Protein AF-A0A419DRY8-F1 (afdb_monomer_lite)

Sequence (141 aa):
MKNTQLHPSIPQLERDIERMDQHILD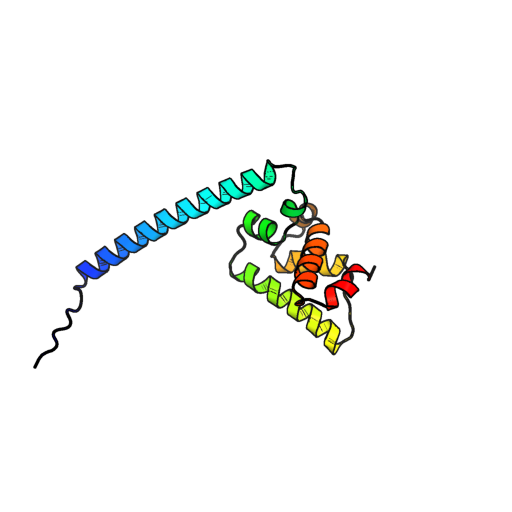LTAHIETLENLLMKMIEQKAYTPDLLTSIDYVMLKRNASSAAVLQLPLFLIRIQKDYQFSGIIPTLAHFHSELLTTLSIDEKEQENYPIEISTQLIHEKLKSGVFDVGEKILNNQ

Foldseek 3Di:
DDPPPDDDDPVVVVVVVVVVVVVVVVVVVVVVVVLVVVLCVVVVDPPCPVCLLEPVSVCSVVVQDPQLVVLVLVLLVVQVVCCVPPVDQDALVVSLVVNCVSSVNDPVCVVVRDSSSSLSVLVVCVVVVNRVSSVVNPVHD

Structure (mmCIF, N/CA/C/O backbone):
data_AF-A0A419DRY8-F1
#
_entry.id   AF-A0A419DRY8-F1
#
loop_
_atom_site.group_PDB
_atom_site.id
_atom_site.type_symbol
_atom_site.label_atom_id
_atom_site.label_alt_id
_atom_site.label_comp_id
_atom_site.label_asym_id
_atom_site.label_entity_id
_atom_site.label_seq_id
_atom_site.pdbx_PDB_ins_code
_atom_site.Cartn_x
_atom_site.Cartn_y
_atom_site.Cartn_z
_atom_site.occupancy
_atom_site.B_iso_or_equiv
_atom_site.auth_seq_id
_atom_site.auth_comp_id
_atom_site.auth_asym_id
_atom_site.auth_atom_id
_atom_site.pdbx_PDB_model_num
ATOM 1 N N . MET A 1 1 ? 45.784 -25.905 -23.987 1.00 46.56 1 MET A N 1
ATOM 2 C CA . MET A 1 1 ? 46.043 -24.442 -23.984 1.00 46.56 1 MET A CA 1
ATOM 3 C C . MET A 1 1 ? 45.379 -23.884 -25.238 1.00 46.56 1 MET A C 1
ATOM 5 O O . MET A 1 1 ? 45.641 -24.446 -26.283 1.00 46.56 1 MET A O 1
ATOM 9 N N . LYS A 1 2 ? 44.478 -22.901 -25.264 1.00 43.44 2 LYS A N 1
ATOM 10 C CA . LYS A 1 2 ? 44.027 -21.863 -24.329 1.00 43.44 2 LYS A CA 1
ATOM 11 C C . LYS A 1 2 ? 42.497 -21.759 -24.446 1.00 43.44 2 LYS A C 1
ATOM 13 O O . LYS A 1 2 ? 41.961 -21.854 -25.543 1.00 43.44 2 LYS A O 1
ATOM 18 N N . ASN A 1 3 ? 41.828 -21.569 -23.315 1.00 46.84 3 ASN A N 1
ATOM 19 C CA . ASN A 1 3 ? 40.419 -21.205 -23.242 1.00 46.84 3 ASN A CA 1
ATOM 20 C C . ASN A 1 3 ? 40.321 -19.712 -23.600 1.00 46.84 3 ASN A C 1
ATOM 22 O O . ASN A 1 3 ? 40.566 -18.859 -22.750 1.00 46.84 3 ASN A O 1
ATOM 26 N N . THR A 1 4 ? 40.116 -19.393 -24.877 1.00 50.75 4 THR A N 1
ATOM 27 C CA . THR A 1 4 ? 39.989 -18.006 -25.344 1.00 50.75 4 THR A CA 1
ATOM 28 C C . THR A 1 4 ? 38.547 -17.562 -25.120 1.00 50.75 4 THR A C 1
ATOM 30 O O . THR A 1 4 ? 37.739 -17.540 -26.045 1.00 50.75 4 THR A O 1
ATOM 33 N N . GLN A 1 5 ? 38.194 -17.268 -23.867 1.00 54.56 5 GLN A N 1
ATOM 34 C CA . GLN A 1 5 ? 36.965 -16.535 -23.590 1.00 54.56 5 GLN A CA 1
ATOM 35 C C . GLN A 1 5 ? 37.109 -15.140 -24.206 1.00 54.56 5 GLN A C 1
ATOM 37 O O . GLN A 1 5 ? 37.964 -14.349 -23.810 1.00 54.56 5 GLN A O 1
ATOM 42 N N . LEU A 1 6 ? 36.321 -14.896 -25.252 1.00 56.19 6 LEU A N 1
ATOM 43 C CA . LEU A 1 6 ? 36.163 -13.606 -25.907 1.00 56.19 6 LEU A CA 1
ATOM 44 C C . LEU A 1 6 ? 35.653 -12.594 -24.878 1.00 56.19 6 LEU A C 1
ATOM 46 O O . LEU A 1 6 ? 34.484 -12.626 -24.505 1.00 56.19 6 LEU A O 1
ATOM 50 N N . HIS A 1 7 ? 36.522 -11.693 -24.425 1.00 62.25 7 HIS A N 1
ATOM 51 C CA . HIS A 1 7 ? 36.058 -10.475 -23.777 1.00 62.25 7 HIS A CA 1
ATOM 52 C C . HIS A 1 7 ? 35.406 -9.593 -24.854 1.00 62.25 7 HIS A C 1
ATOM 54 O O . HIS A 1 7 ? 36.065 -9.309 -25.862 1.00 62.25 7 HIS A O 1
ATOM 60 N N . PRO A 1 8 ? 34.131 -9.190 -24.697 1.00 69.00 8 PRO A N 1
ATOM 61 C CA . PRO A 1 8 ? 33.502 -8.256 -25.622 1.00 69.00 8 PRO A CA 1
ATOM 62 C C . PRO A 1 8 ? 34.318 -6.959 -25.674 1.00 69.00 8 PRO A C 1
ATOM 64 O O . PRO A 1 8 ? 34.849 -6.499 -24.661 1.00 69.00 8 PRO A O 1
ATOM 67 N N . SER A 1 9 ? 34.463 -6.390 -26.870 1.00 84.50 9 SER A N 1
ATOM 68 C CA . SER A 1 9 ? 35.162 -5.118 -27.042 1.00 84.50 9 SER A CA 1
ATOM 69 C C . SER A 1 9 ? 34.344 -3.976 -26.431 1.00 84.50 9 SER A C 1
ATOM 71 O O . SER A 1 9 ? 33.116 -4.044 -26.391 1.00 84.50 9 SER A O 1
ATOM 73 N N . ILE A 1 10 ? 35.016 -2.910 -25.982 1.00 85.19 10 ILE A N 1
ATOM 74 C CA . ILE A 1 10 ? 34.362 -1.712 -25.417 1.00 85.19 10 ILE A CA 1
ATOM 75 C C . ILE A 1 10 ? 33.223 -1.192 -26.324 1.00 85.19 10 ILE A C 1
ATOM 77 O O . ILE A 1 10 ? 32.119 -1.031 -25.815 1.00 85.19 10 ILE A O 1
ATOM 81 N N . PRO A 1 11 ? 33.394 -1.079 -27.660 1.00 87.88 11 PRO A N 1
ATOM 82 C CA . PRO A 1 11 ? 32.308 -0.636 -28.541 1.00 87.88 11 PRO A CA 1
ATOM 83 C C . PRO A 1 11 ? 31.114 -1.599 -28.622 1.00 87.88 11 PRO A C 1
ATOM 85 O O . PRO A 1 11 ? 30.011 -1.202 -28.988 1.00 87.88 11 PRO A O 1
ATOM 88 N N . GLN A 1 12 ? 31.317 -2.892 -28.346 1.00 89.44 12 GLN A N 1
ATOM 89 C CA . GLN A 1 12 ? 30.211 -3.846 -28.275 1.00 89.44 12 GLN A CA 1
ATOM 90 C C . GLN A 1 12 ? 29.415 -3.649 -26.984 1.00 89.44 12 GLN A C 1
ATOM 92 O O . GLN A 1 12 ? 28.192 -3.616 -27.040 1.00 89.44 12 GLN A O 1
ATOM 97 N N . LEU A 1 13 ? 30.111 -3.455 -25.860 1.00 91.00 13 LEU A N 1
ATOM 98 C CA . LEU A 1 13 ? 29.485 -3.178 -24.568 1.00 91.00 13 LEU A CA 1
ATOM 99 C C . LEU A 1 13 ? 28.693 -1.865 -24.586 1.00 91.00 13 LEU A C 1
ATOM 101 O O . LEU A 1 13 ? 27.587 -1.832 -24.065 1.00 91.00 13 LEU A O 1
ATOM 105 N N . GLU A 1 14 ? 29.215 -0.813 -25.222 1.00 91.94 14 GLU A N 1
ATOM 106 C CA . GLU A 1 14 ? 28.507 0.469 -25.378 1.00 91.94 14 GLU A CA 1
ATOM 107 C C . GLU A 1 14 ? 27.185 0.299 -26.139 1.00 91.94 14 GLU A C 1
ATOM 109 O O . GLU A 1 14 ? 26.142 0.742 -25.669 1.00 91.94 14 GLU A O 1
ATOM 114 N N . ARG A 1 15 ? 27.197 -0.433 -27.262 1.00 93.31 15 ARG A N 1
ATOM 115 C CA . ARG A 1 15 ? 25.975 -0.721 -28.033 1.00 93.31 15 ARG A CA 1
ATOM 116 C C . ARG A 1 15 ? 24.976 -1.583 -27.269 1.00 93.31 15 ARG A C 1
ATOM 118 O O . ARG A 1 15 ? 23.769 -1.399 -27.416 1.00 93.31 15 ARG A O 1
ATOM 125 N N . ASP A 1 16 ? 25.465 -2.542 -26.487 1.00 93.56 16 ASP A N 1
ATOM 126 C CA . ASP A 1 16 ? 24.602 -3.392 -25.671 1.00 93.56 16 ASP A CA 1
ATOM 127 C C . ASP A 1 16 ? 23.946 -2.572 -24.542 1.00 93.56 16 ASP A C 1
ATOM 129 O O . ASP A 1 16 ? 22.753 -2.748 -24.297 1.00 93.56 16 ASP A O 1
ATOM 133 N N . ILE A 1 17 ? 24.672 -1.625 -23.928 1.00 94.44 17 ILE A N 1
ATOM 134 C CA . ILE A 1 17 ? 24.132 -0.667 -22.944 1.00 94.44 17 ILE A CA 1
ATOM 135 C C . ILE A 1 17 ? 23.069 0.229 -23.584 1.00 94.44 17 ILE A C 1
ATOM 137 O O . ILE A 1 17 ? 21.956 0.286 -23.076 1.00 94.44 17 ILE A O 1
ATOM 141 N N . GLU A 1 18 ? 23.354 0.855 -24.730 1.00 94.31 18 GLU A N 1
ATOM 142 C CA . GLU A 1 18 ? 22.380 1.709 -25.430 1.00 94.31 18 GLU A CA 1
ATOM 143 C C . GLU A 1 18 ? 21.091 0.947 -25.768 1.00 94.31 18 GLU A C 1
ATOM 145 O O . GLU A 1 18 ? 19.979 1.455 -25.608 1.00 94.31 18 GLU A O 1
ATOM 150 N N . ARG A 1 19 ? 21.222 -0.311 -26.205 1.00 94.38 19 ARG A N 1
ATOM 151 C CA . ARG A 1 19 ? 20.068 -1.172 -26.475 1.00 94.38 19 ARG A CA 1
ATOM 152 C C . ARG A 1 19 ? 19.285 -1.497 -25.206 1.00 94.38 19 ARG A C 1
ATOM 154 O O . ARG A 1 19 ? 18.055 -1.533 -25.247 1.00 94.38 19 ARG A O 1
ATOM 161 N N . MET A 1 20 ? 19.979 -1.773 -24.104 1.00 95.75 20 MET A N 1
ATOM 162 C CA . MET A 1 20 ? 19.346 -2.013 -22.809 1.00 95.75 20 MET A CA 1
ATOM 163 C C . MET A 1 20 ? 18.598 -0.773 -22.321 1.00 95.75 20 MET A C 1
ATOM 165 O O . MET A 1 20 ? 17.450 -0.908 -21.906 1.00 95.75 20 MET A O 1
ATOM 169 N N . ASP A 1 21 ? 19.189 0.413 -22.441 1.00 96.25 21 ASP A N 1
ATOM 170 C CA . ASP A 1 21 ? 18.552 1.677 -22.071 1.00 96.25 21 ASP A CA 1
ATOM 171 C C . ASP A 1 21 ? 17.280 1.914 -22.891 1.00 96.25 21 ASP A C 1
ATOM 173 O O . ASP A 1 21 ? 16.230 2.229 -22.328 1.00 96.25 21 ASP A O 1
ATOM 177 N N . GLN A 1 22 ? 17.321 1.662 -24.204 1.00 96.00 22 GLN A N 1
ATOM 178 C CA . GLN A 1 22 ? 16.129 1.762 -25.046 1.00 96.00 22 GLN A CA 1
ATOM 179 C C . GLN A 1 22 ? 15.035 0.778 -24.614 1.00 96.00 22 GLN A C 1
ATOM 181 O O . GLN A 1 22 ? 13.870 1.154 -24.510 1.00 96.00 22 GLN A O 1
ATOM 186 N N . HIS A 1 23 ? 15.392 -0.474 -24.318 1.00 95.75 23 HIS A N 1
ATOM 187 C CA . HIS A 1 23 ? 14.422 -1.450 -23.822 1.00 95.75 23 HIS A CA 1
ATOM 188 C C . HIS A 1 23 ? 13.830 -1.040 -22.465 1.00 95.75 23 HIS A C 1
ATOM 190 O O . HIS A 1 23 ? 12.645 -1.267 -22.230 1.00 95.75 23 HIS A O 1
ATOM 196 N N . ILE A 1 24 ? 14.626 -0.443 -21.571 1.00 96.56 24 ILE A N 1
ATOM 197 C CA . ILE A 1 24 ? 14.147 0.072 -20.282 1.00 96.56 24 ILE A CA 1
ATOM 198 C C . ILE A 1 24 ? 13.134 1.199 -20.506 1.00 96.56 24 ILE A C 1
ATOM 200 O O . ILE A 1 24 ? 12.081 1.196 -19.868 1.00 96.56 24 ILE A O 1
ATOM 204 N N . LEU A 1 25 ? 13.407 2.121 -21.433 1.00 95.62 25 LEU A N 1
ATOM 205 C CA . LEU A 1 25 ? 12.474 3.191 -21.798 1.00 95.62 25 LEU A CA 1
ATOM 206 C C . LEU A 1 25 ? 11.155 2.633 -22.352 1.00 95.62 25 LEU A C 1
ATOM 208 O O . LEU A 1 25 ? 10.085 3.009 -21.873 1.00 95.62 25 LEU A O 1
ATOM 212 N N . ASP A 1 26 ? 11.221 1.693 -23.297 1.00 96.12 26 ASP A N 1
ATOM 213 C CA . ASP A 1 26 ? 10.033 1.080 -23.903 1.00 96.12 26 ASP A CA 1
ATOM 214 C C . ASP A 1 26 ? 9.193 0.324 -22.860 1.00 96.12 26 ASP A C 1
ATOM 216 O O . ASP A 1 26 ? 7.963 0.411 -22.846 1.00 96.12 26 ASP A O 1
ATOM 220 N N . LEU A 1 27 ? 9.844 -0.419 -21.959 1.00 96.50 27 LEU A N 1
ATOM 221 C CA . LEU A 1 27 ? 9.164 -1.125 -20.872 1.00 96.50 27 LEU A CA 1
ATOM 222 C C . LEU A 1 27 ? 8.515 -0.155 -19.885 1.00 96.50 27 LEU A C 1
ATOM 224 O O . LEU A 1 27 ? 7.382 -0.394 -19.473 1.00 96.50 27 LEU A O 1
ATOM 228 N N . THR A 1 28 ? 9.195 0.942 -19.549 1.00 93.88 28 THR A N 1
ATOM 229 C CA . THR A 1 28 ? 8.663 1.974 -18.649 1.00 93.88 28 THR A CA 1
ATOM 230 C C . THR A 1 28 ? 7.390 2.584 -19.238 1.00 93.88 28 THR A C 1
ATOM 232 O O . THR A 1 28 ? 6.356 2.598 -18.575 1.00 93.88 28 THR A O 1
ATOM 235 N N . ALA A 1 29 ? 7.407 2.960 -20.521 1.00 94.19 29 ALA A N 1
ATOM 236 C CA . ALA A 1 29 ? 6.238 3.515 -21.206 1.00 94.19 29 ALA A CA 1
ATOM 237 C C . ALA A 1 29 ? 5.055 2.526 -21.280 1.00 94.19 29 ALA A C 1
ATOM 239 O O . ALA A 1 29 ? 3.890 2.909 -21.118 1.00 94.19 29 ALA A O 1
ATOM 240 N N . HIS A 1 30 ? 5.329 1.235 -21.508 1.00 95.44 30 HIS A N 1
ATOM 241 C CA . HIS A 1 30 ? 4.286 0.207 -21.490 1.00 95.44 30 HIS A CA 1
ATOM 242 C C . HIS A 1 30 ? 3.684 0.012 -20.094 1.00 95.44 30 HIS A C 1
ATOM 244 O O . HIS A 1 30 ? 2.463 -0.115 -19.986 1.00 95.44 30 HIS A O 1
ATOM 250 N N . ILE A 1 31 ? 4.508 0.009 -19.041 1.00 93.50 31 ILE A N 1
ATOM 251 C CA . ILE A 1 31 ? 4.044 -0.097 -17.651 1.00 93.50 31 ILE A CA 1
ATOM 252 C C . ILE A 1 31 ? 3.141 1.089 -17.312 1.00 93.50 31 ILE A C 1
ATOM 254 O O . ILE A 1 31 ? 1.994 0.870 -16.931 1.00 93.50 31 ILE A O 1
ATOM 258 N N . GLU A 1 32 ? 3.584 2.321 -17.571 1.00 91.88 32 GLU A N 1
ATOM 259 C CA . GLU A 1 32 ? 2.781 3.528 -17.331 1.00 91.88 32 GLU A CA 1
ATOM 260 C C . GLU A 1 32 ? 1.437 3.477 -18.075 1.00 91.88 32 GLU A C 1
ATOM 262 O O . GLU A 1 32 ? 0.387 3.853 -17.547 1.00 91.88 32 GLU A O 1
ATOM 267 N N . THR A 1 33 ? 1.433 2.982 -19.315 1.00 94.62 33 THR A N 1
ATOM 268 C CA . THR A 1 33 ? 0.199 2.830 -20.100 1.00 94.62 33 THR A CA 1
ATOM 269 C C . THR A 1 33 ? -0.761 1.832 -19.447 1.00 94.62 33 THR A C 1
ATOM 271 O O . THR A 1 33 ? -1.962 2.099 -19.352 1.00 94.62 33 THR A O 1
ATOM 274 N N . LEU A 1 34 ? -0.250 0.689 -18.985 1.00 93.56 34 LEU A N 1
ATOM 275 C CA . LEU A 1 34 ? -1.046 -0.345 -18.325 1.00 93.56 34 LEU A CA 1
ATOM 276 C C . LEU A 1 34 ? -1.589 0.123 -16.973 1.00 93.56 34 LEU A C 1
ATOM 278 O O . LEU A 1 34 ? -2.770 -0.089 -16.698 1.00 93.56 34 LEU A O 1
ATOM 282 N N . GLU A 1 35 ? -0.774 0.800 -16.166 1.00 91.56 35 GLU A N 1
ATOM 283 C CA . GLU A 1 35 ? -1.187 1.381 -14.885 1.00 91.56 35 GLU A CA 1
ATOM 284 C C . GLU A 1 35 ? -2.320 2.390 -15.080 1.00 91.56 35 GLU A C 1
ATOM 286 O O . GLU A 1 35 ? -3.353 2.314 -14.414 1.00 91.56 35 GLU A O 1
ATOM 291 N N . ASN A 1 36 ? -2.193 3.275 -16.072 1.00 91.50 36 ASN A N 1
ATOM 292 C CA . ASN A 1 36 ? -3.233 4.242 -16.415 1.00 91.50 36 ASN A CA 1
ATOM 293 C C . ASN A 1 36 ? -4.541 3.579 -16.866 1.00 91.50 36 ASN A C 1
ATOM 295 O O . ASN A 1 36 ? -5.631 4.045 -16.523 1.00 91.50 36 ASN A O 1
ATOM 299 N N . LEU A 1 37 ? -4.463 2.498 -17.645 1.00 90.75 37 LEU A N 1
ATOM 300 C CA . LEU A 1 37 ? -5.645 1.734 -18.045 1.00 90.75 37 LEU A CA 1
ATOM 301 C C . LEU A 1 37 ? -6.294 1.039 -16.846 1.00 90.75 37 LEU A C 1
ATOM 303 O O . LEU A 1 37 ? -7.518 1.079 -16.718 1.00 90.75 37 LEU A O 1
ATOM 307 N N . LEU A 1 38 ? -5.494 0.453 -15.953 1.00 88.50 38 LEU A N 1
ATOM 308 C CA . LEU A 1 38 ? -5.979 -0.196 -14.739 1.00 88.50 38 LEU A CA 1
ATOM 309 C C . LEU A 1 38 ? -6.683 0.808 -13.819 1.00 88.50 38 LEU A C 1
ATOM 311 O O . LEU A 1 38 ? -7.806 0.546 -13.393 1.00 88.50 38 LEU A O 1
ATOM 315 N N . MET A 1 39 ? -6.078 1.977 -13.583 1.00 89.38 39 MET A N 1
ATOM 316 C CA . MET A 1 39 ? -6.693 3.055 -12.803 1.00 89.38 39 MET A CA 1
ATOM 317 C C . MET A 1 39 ? -8.035 3.473 -13.404 1.00 89.38 39 MET A C 1
ATOM 319 O O . MET A 1 39 ? -9.041 3.475 -12.700 1.00 89.38 39 MET A O 1
ATOM 323 N N . LYS A 1 40 ? -8.099 3.711 -14.722 1.00 89.12 40 LYS A N 1
ATOM 324 C CA . LYS A 1 40 ? -9.367 4.024 -15.403 1.00 89.12 40 LYS A CA 1
ATOM 325 C C . LYS A 1 40 ? -10.403 2.920 -15.226 1.00 89.12 40 LYS A C 1
ATOM 327 O O . LYS A 1 40 ? -11.571 3.218 -15.008 1.00 89.12 40 LYS A O 1
ATOM 332 N N . MET A 1 41 ? -10.005 1.652 -15.317 1.00 87.31 41 MET A N 1
ATOM 333 C CA . MET A 1 41 ? -10.923 0.531 -15.117 1.00 87.31 41 MET A CA 1
ATOM 334 C C . MET A 1 41 ? -11.467 0.478 -13.689 1.00 87.31 41 MET A C 1
ATOM 336 O O . MET A 1 41 ? -12.654 0.203 -13.529 1.00 87.31 41 MET A O 1
ATOM 340 N N . ILE A 1 42 ? -10.631 0.740 -12.682 1.00 87.06 42 ILE A N 1
ATOM 341 C CA . ILE A 1 42 ? -11.033 0.777 -11.270 1.00 87.06 42 ILE A CA 1
ATOM 342 C C . ILE A 1 42 ? -11.974 1.963 -11.017 1.00 87.06 42 ILE A C 1
ATOM 344 O O . ILE A 1 42 ? -13.046 1.782 -10.451 1.00 87.06 42 ILE A O 1
ATOM 348 N N . GLU A 1 43 ? -11.622 3.158 -11.493 1.00 86.19 43 GLU A N 1
ATOM 349 C CA . GLU A 1 43 ? -12.398 4.383 -11.260 1.00 86.19 43 GLU A CA 1
ATOM 350 C C . GLU A 1 43 ? -13.724 4.417 -12.040 1.00 86.19 43 GLU A C 1
ATOM 352 O O . GLU A 1 43 ? -14.718 4.949 -11.551 1.00 86.19 43 GLU A O 1
ATOM 357 N N . GLN A 1 44 ? -13.773 3.845 -13.249 1.00 84.12 44 GLN A N 1
ATOM 358 C CA . GLN A 1 44 ? -14.977 3.857 -14.094 1.00 84.12 44 GLN A CA 1
ATOM 359 C C . GLN A 1 44 ? -15.945 2.709 -13.791 1.00 84.12 44 GLN A C 1
ATOM 361 O O . GLN A 1 44 ? -17.129 2.798 -14.128 1.00 84.12 44 GLN A O 1
ATOM 366 N N . LYS A 1 45 ? -15.480 1.609 -13.188 1.00 68.19 45 LYS A N 1
ATOM 367 C CA . LYS A 1 45 ? -16.349 0.484 -12.832 1.00 68.19 45 LYS A CA 1
ATOM 368 C C . LYS A 1 45 ? -16.843 0.631 -11.397 1.00 68.19 45 LYS A C 1
ATOM 370 O O . LYS A 1 45 ? -16.210 0.177 -10.456 1.00 68.19 45 LYS A O 1
ATOM 375 N N . ALA A 1 46 ? -18.067 1.133 -11.261 1.00 55.38 46 ALA A N 1
ATOM 376 C CA . ALA A 1 46 ? -18.814 1.240 -10.003 1.00 55.38 46 ALA A CA 1
ATOM 377 C C . ALA A 1 46 ? -19.122 -0.102 -9.282 1.00 55.38 46 ALA A C 1
ATOM 379 O O . ALA A 1 46 ? -19.889 -0.118 -8.325 1.00 55.38 46 ALA A O 1
ATOM 380 N N . TYR A 1 47 ? -18.582 -1.238 -9.738 1.00 56.34 47 TYR A N 1
ATOM 381 C CA . TYR A 1 47 ? -18.970 -2.575 -9.266 1.00 56.34 47 TYR A CA 1
ATOM 382 C C . TYR A 1 47 ? -18.101 -3.120 -8.127 1.00 56.34 47 TYR A C 1
ATOM 384 O O . TYR A 1 47 ? -18.432 -4.156 -7.559 1.00 56.34 47 TYR A O 1
ATOM 392 N N . THR A 1 48 ? -17.013 -2.435 -7.779 1.00 69.25 48 THR A N 1
ATOM 393 C CA . THR A 1 48 ? -16.105 -2.841 -6.696 1.00 69.25 48 THR A CA 1
ATOM 394 C C . THR A 1 48 ? -15.644 -1.619 -5.900 1.00 69.25 48 THR A C 1
ATOM 396 O O . THR A 1 48 ? -14.489 -1.215 -6.035 1.00 69.25 48 THR A O 1
ATOM 399 N N . PRO A 1 49 ? -16.529 -1.000 -5.095 1.00 68.88 49 PRO A N 1
ATOM 400 C CA . PRO A 1 49 ? -16.166 0.120 -4.222 1.00 68.88 49 PRO A CA 1
ATOM 401 C C . PRO A 1 49 ? -14.951 -0.195 -3.339 1.00 68.88 49 PRO A C 1
ATOM 403 O O . PRO A 1 49 ? -14.071 0.646 -3.192 1.00 68.88 49 PRO A O 1
ATOM 406 N N . ASP A 1 50 ? -14.842 -1.444 -2.879 1.00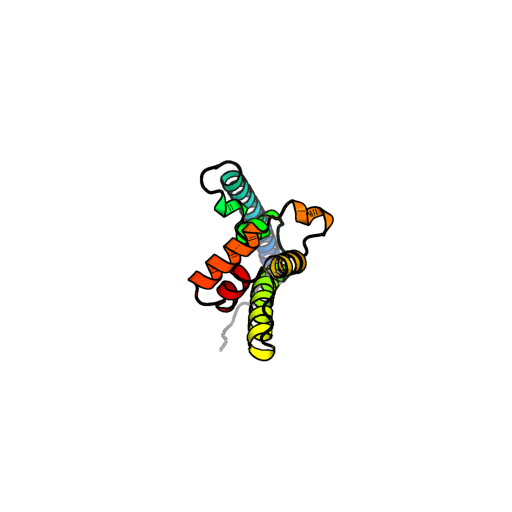 80.25 50 ASP A N 1
ATOM 407 C CA . ASP A 1 50 ? -13.729 -1.954 -2.070 1.00 80.25 50 ASP A CA 1
ATOM 408 C C . ASP A 1 50 ? -12.358 -1.840 -2.768 1.00 80.25 50 ASP A C 1
ATOM 410 O O . ASP A 1 50 ? -11.317 -1.840 -2.117 1.00 80.25 50 ASP A O 1
ATOM 414 N N . LEU A 1 51 ? -12.301 -1.738 -4.103 1.00 83.19 51 LEU A N 1
ATOM 415 C CA . LEU A 1 51 ? -11.026 -1.518 -4.796 1.00 83.19 51 LEU A CA 1
ATOM 416 C C . LEU A 1 51 ? -10.523 -0.081 -4.627 1.00 83.19 51 LEU A C 1
ATOM 418 O O . LEU A 1 51 ? -9.313 0.120 -4.587 1.00 83.19 51 LEU A O 1
ATOM 422 N N . LEU A 1 52 ? -11.416 0.905 -4.479 1.00 86.94 52 LEU A N 1
ATOM 423 C CA . LEU A 1 52 ? -11.027 2.307 -4.276 1.00 86.94 52 LEU A CA 1
ATOM 424 C C . LEU A 1 52 ? -10.441 2.553 -2.884 1.00 86.94 52 LEU A C 1
ATOM 426 O O . LEU A 1 52 ? -9.666 3.488 -2.700 1.00 86.94 52 LEU A O 1
ATOM 430 N N . THR A 1 53 ? -10.798 1.710 -1.919 1.00 89.75 53 THR A N 1
ATOM 431 C CA . THR A 1 53 ? -10.278 1.742 -0.549 1.00 89.75 53 THR A CA 1
ATOM 432 C C . THR A 1 53 ? -9.149 0.738 -0.319 1.00 89.75 53 THR A C 1
ATOM 434 O O . THR A 1 53 ? -8.565 0.710 0.761 1.00 89.75 53 THR A O 1
ATOM 437 N N . SER A 1 54 ? -8.777 -0.062 -1.323 1.00 91.31 54 SER A N 1
ATOM 438 C CA . SER A 1 54 ? -7.629 -0.961 -1.209 1.00 91.31 54 SER A CA 1
ATOM 439 C C . SER A 1 54 ? -6.328 -0.171 -1.068 1.00 91.31 54 SER A C 1
ATOM 441 O O . SER A 1 54 ? -6.067 0.778 -1.814 1.00 91.31 54 SER A O 1
ATOM 443 N N . ILE A 1 55 ? -5.470 -0.606 -0.143 1.00 92.38 55 ILE A N 1
ATOM 444 C CA . ILE A 1 55 ? -4.156 0.009 0.068 1.00 92.38 55 ILE A CA 1
ATOM 445 C C . ILE A 1 55 ? -3.283 -0.051 -1.193 1.00 92.38 55 ILE A C 1
ATOM 447 O O . ILE A 1 55 ? -2.541 0.889 -1.470 1.00 92.38 55 ILE A O 1
ATOM 451 N N . ASP A 1 56 ? -3.417 -1.118 -1.985 1.00 90.31 56 ASP A N 1
ATOM 452 C CA . ASP A 1 56 ? -2.633 -1.326 -3.202 1.00 90.31 56 ASP A CA 1
ATOM 453 C C . ASP A 1 56 ? -3.036 -0.315 -4.279 1.00 90.31 56 ASP A C 1
ATOM 455 O O . ASP A 1 56 ? -2.184 0.260 -4.956 1.00 90.31 56 ASP A O 1
ATOM 459 N N . TYR A 1 57 ? -4.335 -0.029 -4.388 1.00 90.62 57 TYR A N 1
ATOM 460 C CA . TYR A 1 57 ? -4.831 1.019 -5.274 1.00 90.62 57 TYR A CA 1
ATOM 461 C C . TYR A 1 57 ? -4.374 2.408 -4.820 1.00 90.62 57 TYR A C 1
ATOM 463 O O . TYR A 1 57 ? -3.929 3.202 -5.646 1.00 90.62 57 TYR A O 1
ATOM 471 N N . VAL A 1 58 ? -4.428 2.697 -3.516 1.00 90.94 58 VAL A N 1
ATOM 472 C CA . VAL A 1 58 ? -3.931 3.966 -2.957 1.00 90.94 58 VAL A CA 1
ATOM 473 C C . VAL A 1 58 ? -2.445 4.156 -3.274 1.00 90.94 58 VAL A C 1
ATOM 475 O O . VAL A 1 58 ? -2.045 5.228 -3.728 1.00 90.94 58 VAL A O 1
ATOM 478 N N . MET A 1 59 ? -1.629 3.115 -3.092 1.00 91.12 59 MET A N 1
ATOM 479 C CA . MET A 1 59 ? -0.205 3.146 -3.433 1.00 91.12 59 MET A CA 1
ATOM 480 C C . MET A 1 59 ? 0.029 3.349 -4.932 1.00 91.12 59 MET A C 1
ATOM 482 O O . MET A 1 59 ? 0.855 4.182 -5.304 1.00 91.12 59 MET A O 1
ATOM 486 N N . LEU A 1 60 ? -0.719 2.641 -5.783 1.00 90.19 60 LEU A N 1
ATOM 487 C CA . LEU A 1 60 ? -0.639 2.778 -7.237 1.00 90.19 60 LEU A CA 1
ATOM 488 C C . LEU A 1 60 ? -1.005 4.197 -7.689 1.00 90.19 60 LEU A C 1
ATOM 490 O O . LEU A 1 60 ? -0.244 4.830 -8.414 1.00 90.19 60 LEU A O 1
ATOM 494 N N . LYS A 1 61 ? -2.137 4.730 -7.216 1.00 88.88 61 LYS A N 1
ATOM 495 C CA . LYS A 1 61 ? -2.638 6.057 -7.596 1.00 88.88 61 LYS A CA 1
ATOM 496 C C . LYS A 1 61 ? -1.664 7.176 -7.234 1.00 88.88 61 LYS A C 1
ATOM 498 O O . LYS A 1 61 ? -1.575 8.174 -7.945 1.00 88.88 61 LYS A O 1
ATOM 503 N N . ARG A 1 62 ? -0.932 7.017 -6.130 1.00 88.81 62 ARG A N 1
ATOM 504 C CA . ARG A 1 62 ? 0.084 7.981 -5.693 1.00 88.81 62 ARG A CA 1
ATOM 505 C C . ARG A 1 62 ? 1.450 7.775 -6.339 1.00 88.81 62 ARG A C 1
ATOM 507 O O . ARG A 1 62 ? 2.354 8.546 -6.031 1.00 88.81 62 ARG A O 1
ATOM 514 N N . ASN A 1 63 ? 1.617 6.756 -7.184 1.00 87.31 63 ASN A N 1
ATOM 515 C CA . ASN A 1 63 ? 2.923 6.333 -7.681 1.00 87.31 63 ASN A CA 1
ATOM 516 C C . ASN A 1 63 ? 3.925 6.167 -6.518 1.00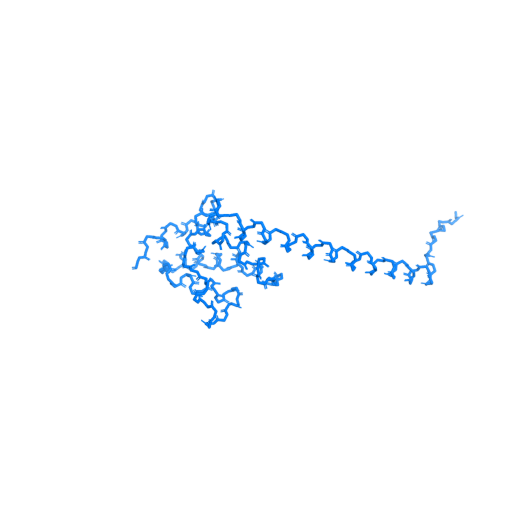 87.31 63 ASN A C 1
ATOM 518 O O . ASN A 1 63 ? 4.992 6.786 -6.477 1.00 87.31 63 ASN A O 1
ATOM 522 N N . ALA A 1 64 ? 3.508 5.420 -5.488 1.00 86.81 64 ALA A N 1
ATOM 523 C CA . ALA A 1 64 ? 4.259 5.297 -4.248 1.00 86.81 64 ALA A CA 1
ATOM 524 C C . ALA A 1 64 ? 5.664 4.735 -4.508 1.00 86.81 64 ALA A C 1
ATOM 526 O O . ALA A 1 64 ? 5.840 3.719 -5.177 1.00 86.81 64 ALA A O 1
ATOM 527 N N . SER A 1 65 ? 6.678 5.377 -3.924 1.00 86.44 65 SER A N 1
ATOM 528 C CA . SER A 1 65 ? 8.057 4.904 -4.053 1.00 86.44 65 SER A CA 1
ATOM 529 C C . SER A 1 65 ? 8.236 3.513 -3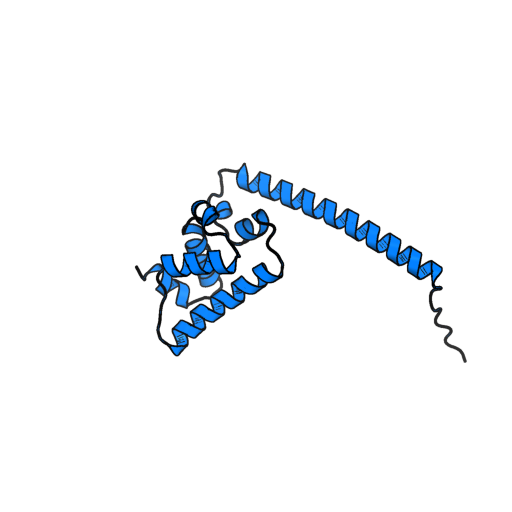.438 1.00 86.44 65 SER A C 1
ATOM 531 O O . SER A 1 65 ? 7.573 3.158 -2.460 1.00 86.44 65 SER A O 1
ATOM 533 N N . SER A 1 66 ? 9.218 2.752 -3.926 1.00 84.12 66 SER A N 1
ATOM 534 C CA . SER A 1 66 ? 9.570 1.446 -3.350 1.00 84.12 66 SER A CA 1
ATOM 535 C C . SER A 1 66 ? 9.877 1.531 -1.850 1.00 84.12 66 SER A C 1
ATOM 537 O O . SER A 1 66 ? 9.601 0.596 -1.104 1.00 84.12 66 SER A O 1
ATOM 539 N N . ALA A 1 67 ? 10.408 2.669 -1.389 1.00 86.62 67 ALA A N 1
ATOM 540 C CA . ALA A 1 67 ? 10.608 2.928 0.031 1.00 86.62 67 ALA A CA 1
ATOM 541 C C . ALA A 1 67 ? 9.274 2.962 0.795 1.00 86.62 67 ALA A C 1
ATOM 543 O O . ALA A 1 67 ? 9.153 2.275 1.804 1.00 86.62 67 ALA A O 1
ATOM 544 N N . ALA A 1 68 ? 8.268 3.692 0.303 1.00 83.88 68 ALA A N 1
ATOM 545 C CA . ALA A 1 68 ? 6.942 3.761 0.924 1.00 83.88 68 ALA A CA 1
ATOM 546 C C . ALA A 1 68 ? 6.240 2.391 0.949 1.00 83.88 68 ALA A C 1
ATOM 548 O O . ALA A 1 68 ? 5.658 2.013 1.966 1.00 83.88 68 ALA A O 1
ATOM 549 N N . VAL A 1 69 ? 6.372 1.605 -0.125 1.00 87.69 69 VAL A N 1
ATOM 550 C CA . VAL A 1 69 ? 5.844 0.230 -0.191 1.00 87.69 69 VAL A CA 1
ATOM 551 C C . VAL A 1 69 ? 6.452 -0.653 0.906 1.00 87.69 69 VAL A C 1
ATOM 553 O O . VAL A 1 69 ? 5.740 -1.412 1.561 1.00 87.69 69 VAL A O 1
ATOM 556 N N . LEU A 1 70 ? 7.758 -0.525 1.165 1.00 90.38 70 LEU A N 1
ATOM 557 C CA . LEU A 1 70 ? 8.444 -1.270 2.227 1.00 90.38 70 LEU A CA 1
ATOM 558 C C . LEU A 1 70 ? 8.089 -0.792 3.642 1.00 90.38 70 LEU A C 1
ATOM 560 O O . LEU A 1 70 ? 8.179 -1.582 4.583 1.00 90.38 70 LEU A O 1
ATOM 564 N N . GLN A 1 71 ? 7.677 0.467 3.815 1.00 92.06 71 GLN A N 1
ATOM 565 C CA . GLN A 1 71 ? 7.284 0.983 5.128 1.00 92.06 71 GLN A CA 1
ATOM 566 C C . GLN A 1 71 ? 5.977 0.367 5.632 1.00 92.06 71 GLN A C 1
ATOM 568 O O . GLN A 1 71 ? 5.830 0.182 6.837 1.00 92.06 71 GLN A O 1
ATOM 573 N N . LEU A 1 72 ? 5.049 -0.010 4.747 1.00 92.38 72 LEU A N 1
ATOM 574 C CA . LEU A 1 72 ? 3.762 -0.574 5.162 1.00 92.38 72 LEU A CA 1
ATOM 575 C C . LEU A 1 72 ? 3.911 -1.877 5.981 1.00 92.38 72 LEU A C 1
ATOM 577 O O . LEU A 1 72 ? 3.372 -1.941 7.087 1.00 92.38 72 LEU A O 1
ATOM 581 N N . PRO A 1 73 ? 4.657 -2.907 5.528 1.00 92.81 73 PRO A N 1
ATOM 582 C CA . PRO A 1 73 ? 4.929 -4.081 6.356 1.00 92.81 73 PRO A CA 1
ATOM 583 C C . PRO A 1 73 ? 5.613 -3.744 7.687 1.00 92.81 73 PRO A C 1
ATOM 585 O O . PRO A 1 73 ? 5.262 -4.314 8.718 1.00 92.81 73 PRO A O 1
ATOM 588 N N . LEU A 1 74 ? 6.573 -2.812 7.682 1.00 94.12 74 LEU A N 1
ATOM 589 C CA . LEU A 1 74 ? 7.298 -2.408 8.891 1.00 94.12 74 LEU A CA 1
ATOM 590 C C . LEU A 1 74 ? 6.382 -1.721 9.904 1.00 94.12 74 LEU A C 1
ATOM 592 O O . LEU A 1 74 ? 6.477 -1.996 11.099 1.00 94.12 74 LEU A O 1
ATOM 596 N N . PHE A 1 75 ? 5.471 -0.878 9.426 1.00 95.06 75 PHE A N 1
ATOM 597 C CA . PHE A 1 75 ? 4.439 -0.242 10.231 1.00 95.06 75 PHE A CA 1
ATOM 598 C C . PHE A 1 75 ? 3.549 -1.281 10.922 1.00 95.06 75 PHE A C 1
ATOM 600 O O . PHE A 1 75 ? 3.391 -1.239 12.140 1.00 95.06 75 PHE A O 1
ATOM 607 N N . LEU A 1 76 ? 3.048 -2.278 10.187 1.00 94.94 76 LEU A N 1
ATOM 608 C CA . LEU A 1 76 ? 2.230 -3.344 10.777 1.00 94.94 76 LEU A CA 1
ATOM 609 C C . LEU A 1 76 ? 3.009 -4.157 11.826 1.00 94.94 76 LEU A C 1
ATOM 611 O O . LEU A 1 76 ? 2.501 -4.423 12.915 1.00 94.94 76 LEU A O 1
ATOM 615 N N . ILE A 1 77 ? 4.270 -4.496 11.540 1.00 94.00 77 ILE A N 1
ATOM 616 C CA . ILE A 1 77 ? 5.146 -5.190 12.497 1.00 94.00 77 ILE A CA 1
ATOM 617 C C . ILE A 1 77 ? 5.353 -4.348 13.760 1.00 94.00 77 ILE A C 1
ATOM 619 O O . ILE A 1 77 ? 5.347 -4.896 14.864 1.00 94.00 77 ILE A O 1
ATOM 623 N N . ARG A 1 78 ? 5.538 -3.029 1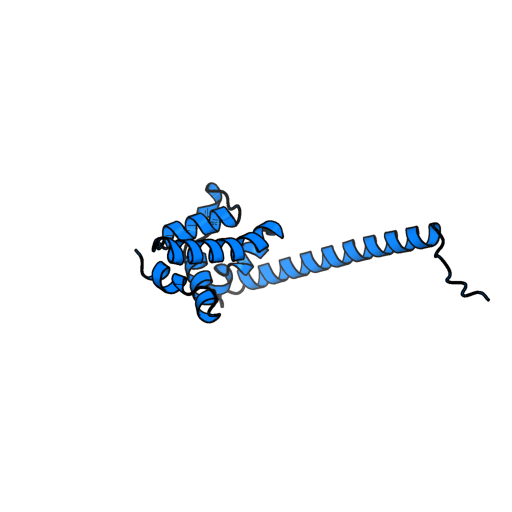3.620 1.00 94.38 78 ARG A N 1
ATOM 624 C CA . ARG A 1 78 ? 5.685 -2.110 14.754 1.00 94.38 78 ARG A CA 1
ATOM 625 C C . ARG A 1 78 ? 4.459 -2.174 15.660 1.00 94.38 78 ARG A C 1
ATOM 627 O O . ARG A 1 78 ? 4.618 -2.470 16.837 1.00 94.38 78 ARG A O 1
ATOM 634 N N . ILE A 1 79 ? 3.256 -2.016 15.105 1.00 94.81 79 ILE A N 1
ATOM 635 C CA . ILE A 1 79 ? 2.008 -2.054 15.883 1.00 94.81 79 ILE A CA 1
ATOM 636 C C . ILE A 1 79 ? 1.831 -3.393 16.616 1.00 94.81 79 ILE A C 1
ATOM 638 O O . ILE A 1 79 ? 1.456 -3.416 17.788 1.00 94.81 79 ILE A O 1
ATOM 642 N N . GLN A 1 80 ? 2.146 -4.519 15.969 1.00 93.06 80 GLN A N 1
ATOM 643 C CA . GLN A 1 80 ? 2.120 -5.828 16.633 1.00 93.06 80 GLN A CA 1
ATOM 644 C C . GLN A 1 80 ? 3.108 -5.928 17.792 1.00 93.06 80 GLN A C 1
ATOM 646 O O . GLN A 1 80 ? 2.757 -6.450 18.850 1.00 93.06 80 GLN A O 1
ATOM 651 N N . LYS A 1 81 ? 4.341 -5.449 17.601 1.00 92.94 81 LYS A N 1
ATOM 652 C CA . LYS A 1 81 ? 5.361 -5.468 18.652 1.00 92.94 81 LYS A CA 1
ATOM 653 C C . LYS A 1 81 ? 4.976 -4.566 19.811 1.00 92.94 81 LYS A C 1
ATOM 655 O O . LYS A 1 81 ? 5.074 -4.999 20.955 1.00 92.94 81 LYS A O 1
ATOM 660 N N . ASP A 1 82 ? 4.501 -3.361 19.532 1.00 92.81 82 ASP A N 1
ATOM 661 C CA . ASP A 1 82 ? 4.064 -2.427 20.565 1.00 92.81 82 ASP A CA 1
ATOM 662 C C . ASP A 1 82 ? 2.953 -3.060 21.402 1.00 92.81 82 ASP A C 1
ATOM 664 O O . ASP A 1 82 ? 3.053 -3.088 22.630 1.00 92.81 82 ASP A O 1
ATOM 668 N N . TYR A 1 83 ? 1.976 -3.704 20.761 1.00 92.69 83 TYR A N 1
ATOM 669 C CA . TYR A 1 83 ? 0.960 -4.477 21.468 1.00 92.69 83 TYR A CA 1
ATOM 670 C C . TYR A 1 83 ? 1.551 -5.633 22.292 1.00 92.69 83 TYR A C 1
ATOM 672 O O . TYR A 1 83 ? 1.205 -5.794 23.461 1.00 92.69 83 TYR A O 1
ATOM 680 N N . GLN A 1 84 ? 2.470 -6.419 21.728 1.00 91.31 84 GLN A N 1
ATOM 681 C CA . GLN A 1 84 ? 3.084 -7.559 22.415 1.00 91.31 84 GLN A CA 1
ATOM 682 C C . GLN A 1 84 ? 3.889 -7.146 23.660 1.00 91.31 84 GLN A C 1
ATOM 684 O O . GLN A 1 84 ? 3.863 -7.855 24.665 1.00 91.31 84 GLN A O 1
ATOM 689 N N . PHE A 1 85 ? 4.619 -6.030 23.596 1.00 92.81 85 PHE A N 1
ATOM 690 C CA . PHE A 1 85 ? 5.526 -5.600 24.665 1.00 92.81 85 PHE A CA 1
ATOM 691 C C . PHE A 1 85 ? 4.879 -4.663 25.684 1.00 92.81 85 PHE A C 1
ATOM 693 O O . PHE A 1 85 ? 5.230 -4.716 26.861 1.00 92.81 85 PHE A O 1
ATOM 700 N N . SER A 1 86 ? 3.959 -3.801 25.251 1.00 91.31 86 SER A N 1
ATOM 701 C CA . SER A 1 86 ? 3.356 -2.768 26.104 1.00 91.31 86 SER A CA 1
ATOM 702 C C . SER A 1 86 ? 1.868 -2.983 26.376 1.00 91.31 86 SER A C 1
ATOM 704 O O . SER A 1 86 ? 1.304 -2.321 27.243 1.00 91.31 86 SER A O 1
ATOM 706 N N . GLY A 1 87 ? 1.214 -3.893 25.646 1.00 89.75 87 GLY A N 1
ATOM 707 C CA . GLY A 1 87 ? -0.235 -4.085 25.705 1.00 89.75 87 GLY A CA 1
ATOM 708 C C . GLY A 1 87 ? -1.041 -2.938 25.091 1.00 89.75 87 GLY A C 1
ATOM 709 O O . GLY A 1 87 ? -2.269 -2.992 25.119 1.00 89.75 87 GLY A O 1
ATOM 710 N N . ILE A 1 88 ? -0.383 -1.911 24.538 1.00 88.94 88 ILE A N 1
ATOM 711 C CA . ILE A 1 88 ? -1.042 -0.751 23.937 1.00 88.94 88 ILE A CA 1
ATOM 712 C C . ILE A 1 88 ? -1.706 -1.176 22.629 1.00 88.94 88 ILE A C 1
ATOM 714 O O . ILE A 1 88 ? -1.076 -1.759 21.749 1.00 88.94 88 ILE A O 1
ATOM 718 N N . ILE A 1 89 ? -2.995 -0.869 22.511 1.00 91.69 89 ILE A N 1
ATOM 719 C CA . ILE A 1 89 ? -3.779 -1.069 21.295 1.00 91.69 89 ILE A CA 1
ATOM 720 C C . ILE A 1 89 ? -4.156 0.329 20.801 1.00 91.69 89 ILE A C 1
ATOM 722 O O . ILE A 1 89 ? -4.811 1.064 21.547 1.00 91.69 89 ILE A O 1
ATOM 726 N N . PRO A 1 90 ? -3.756 0.733 19.586 1.00 93.06 90 PRO A N 1
ATOM 727 C CA . PRO A 1 90 ? -4.189 2.008 19.037 1.00 93.06 90 PRO A CA 1
ATOM 728 C C . PRO A 1 90 ? -5.693 1.970 18.732 1.00 93.06 90 PRO A C 1
ATOM 730 O O . PRO A 1 90 ? -6.262 0.906 18.476 1.00 93.06 90 PRO A O 1
ATOM 733 N N . THR A 1 91 ? -6.347 3.129 18.748 1.00 95.38 91 THR A N 1
ATOM 734 C CA . THR A 1 91 ? -7.695 3.254 18.174 1.00 95.38 91 THR A CA 1
ATOM 735 C C . THR A 1 91 ? -7.607 3.186 16.651 1.00 95.38 91 THR A C 1
ATOM 737 O O . THR A 1 91 ? -6.556 3.476 16.067 1.00 95.38 91 THR A O 1
ATOM 740 N N . LEU A 1 92 ? -8.711 2.846 15.982 1.00 96.19 92 LEU A N 1
ATOM 741 C CA . LEU A 1 92 ? -8.744 2.803 14.516 1.00 96.19 92 LEU A CA 1
ATOM 742 C C . LEU A 1 92 ? -8.376 4.159 13.884 1.00 96.19 92 LEU A C 1
ATOM 744 O O . LEU A 1 92 ? -7.648 4.198 12.896 1.00 96.19 92 LEU A O 1
ATOM 748 N N . ALA A 1 93 ? -8.817 5.269 14.484 1.00 94.50 93 ALA A N 1
ATOM 749 C CA . ALA A 1 93 ? -8.488 6.615 14.015 1.00 94.50 93 ALA A CA 1
ATOM 750 C C . ALA A 1 93 ? -6.986 6.924 14.132 1.00 94.50 93 ALA A C 1
ATOM 752 O O . ALA A 1 93 ? -6.393 7.482 13.209 1.00 94.50 93 ALA A O 1
ATOM 753 N N . HIS A 1 94 ? -6.354 6.522 15.241 1.00 94.31 94 HIS A N 1
ATOM 754 C CA . HIS A 1 94 ? -4.914 6.696 15.409 1.00 94.31 94 HIS A CA 1
ATOM 755 C C . HIS A 1 94 ? -4.128 5.828 14.420 1.00 94.31 94 HIS A C 1
ATOM 757 O O . HIS A 1 94 ? -3.244 6.335 13.736 1.00 94.31 94 HIS A O 1
ATOM 763 N N . PHE A 1 95 ? -4.508 4.554 14.271 1.00 96.12 95 PHE A N 1
ATOM 764 C CA . PHE A 1 95 ? -3.923 3.661 13.270 1.00 96.12 95 PHE A CA 1
ATOM 765 C C . PHE A 1 95 ? -4.034 4.246 11.857 1.00 96.12 95 PHE A C 1
ATOM 767 O O . PHE A 1 95 ? -3.075 4.199 11.092 1.00 96.12 95 PHE A O 1
ATOM 774 N N . HIS A 1 96 ? -5.189 4.817 11.514 1.00 95.81 96 HIS A N 1
ATOM 775 C CA . HIS A 1 96 ? -5.411 5.436 10.215 1.00 95.81 96 HIS A CA 1
ATOM 776 C C . HIS A 1 96 ? -4.504 6.647 9.984 1.00 95.81 96 HIS A C 1
ATOM 778 O O . HIS A 1 96 ? -3.822 6.712 8.966 1.00 95.81 96 HIS A O 1
ATOM 784 N N . SER A 1 97 ? -4.412 7.558 10.952 1.00 94.44 97 SER A N 1
ATOM 785 C CA . SER A 1 97 ? -3.515 8.716 10.865 1.00 94.44 97 SER A CA 1
ATOM 786 C C . SER A 1 97 ? -2.041 8.303 10.721 1.00 94.44 97 SER A C 1
ATOM 788 O O . SER A 1 97 ? -1.324 8.826 9.860 1.00 94.44 97 SER A O 1
ATOM 790 N N . GLU A 1 98 ? -1.591 7.304 11.489 1.00 94.25 98 GLU A N 1
ATOM 791 C CA . GLU A 1 98 ? -0.231 6.771 11.360 1.00 94.25 98 GLU A CA 1
ATOM 792 C C . GLU A 1 98 ? 0.001 6.072 10.017 1.00 94.25 98 GLU A C 1
ATOM 794 O O . GLU A 1 98 ? 1.085 6.196 9.441 1.00 94.25 98 GLU A O 1
ATOM 799 N N . LEU A 1 99 ? -1.003 5.364 9.489 1.00 95.00 99 LEU A N 1
ATOM 800 C CA . LEU A 1 99 ? -0.938 4.750 8.167 1.00 95.00 99 LEU A CA 1
ATOM 801 C C . LEU A 1 99 ? -0.740 5.822 7.092 1.00 95.00 99 LEU A C 1
ATOM 803 O O . LEU A 1 99 ? 0.193 5.711 6.302 1.00 95.00 99 LEU A O 1
ATOM 807 N N . LEU A 1 100 ? -1.556 6.881 7.080 1.00 93.56 100 LEU A N 1
ATOM 808 C CA . LEU A 1 100 ? -1.419 7.965 6.101 1.00 93.56 100 LEU A CA 1
ATOM 809 C C . LEU A 1 100 ? -0.042 8.639 6.199 1.00 93.56 100 LEU A C 1
ATOM 811 O O . LEU A 1 100 ? 0.612 8.871 5.181 1.00 93.56 100 LEU A O 1
ATOM 815 N N . THR A 1 101 ? 0.449 8.848 7.422 1.00 91.81 101 THR A N 1
ATOM 816 C CA . THR A 1 101 ? 1.804 9.366 7.667 1.00 91.81 101 THR A CA 1
ATOM 817 C C . THR A 1 101 ? 2.881 8.433 7.109 1.00 91.81 101 THR A C 1
ATOM 819 O O . THR A 1 101 ? 3.809 8.878 6.437 1.00 91.81 101 THR A O 1
ATOM 822 N N . THR A 1 102 ? 2.742 7.124 7.330 1.00 91.50 102 THR A N 1
ATOM 823 C CA . THR A 1 102 ? 3.661 6.090 6.821 1.00 91.50 102 THR A CA 1
ATOM 824 C C . THR A 1 102 ? 3.721 6.099 5.293 1.00 91.50 102 THR A C 1
ATOM 826 O O . THR A 1 102 ? 4.787 5.922 4.705 1.00 91.50 102 THR A O 1
ATOM 829 N N . LEU A 1 103 ? 2.590 6.366 4.641 1.00 89.94 103 LEU A N 1
ATOM 830 C CA . LEU A 1 103 ? 2.491 6.499 3.188 1.00 89.94 103 LEU A CA 1
ATOM 831 C C . LEU A 1 103 ? 2.950 7.870 2.673 1.00 89.94 103 LEU A C 1
ATOM 833 O O . LEU A 1 103 ? 2.854 8.120 1.472 1.00 89.94 103 LEU A O 1
ATOM 837 N N . SER A 1 104 ? 3.447 8.754 3.546 1.00 89.94 104 SER A N 1
ATOM 838 C CA . SER A 1 104 ? 3.828 10.132 3.206 1.00 89.94 104 SER A CA 1
ATOM 839 C C . SER A 1 104 ? 2.676 10.894 2.536 1.00 89.94 104 SER A C 1
ATOM 841 O O . SER A 1 104 ? 2.843 11.505 1.478 1.00 89.94 104 SER A O 1
ATOM 843 N N . ILE A 1 105 ? 1.464 10.755 3.082 1.00 89.38 105 ILE A N 1
ATOM 844 C CA . ILE A 1 105 ? 0.285 11.519 2.662 1.00 89.38 105 ILE A CA 1
ATOM 845 C C . ILE A 1 105 ? 0.244 12.806 3.480 1.00 89.38 105 ILE A C 1
ATOM 847 O O . ILE A 1 105 ? 0.177 12.767 4.712 1.00 89.38 105 ILE A O 1
ATOM 851 N N . ASP A 1 106 ? 0.279 13.938 2.780 1.00 86.69 106 ASP A N 1
ATOM 852 C CA . ASP A 1 106 ? 0.232 15.257 3.400 1.00 86.69 106 ASP A CA 1
ATOM 853 C C . ASP A 1 106 ? -1.099 15.464 4.125 1.00 86.69 106 ASP A C 1
ATOM 855 O O . ASP A 1 106 ? -2.152 15.069 3.628 1.00 86.69 106 ASP A O 1
ATOM 859 N N . GLU A 1 107 ? -1.073 16.163 5.263 1.00 83.81 107 GLU A N 1
ATOM 860 C CA . GLU A 1 107 ? -2.273 16.458 6.067 1.00 83.81 107 GLU A CA 1
ATOM 861 C C . GLU A 1 107 ? -3.408 17.086 5.247 1.00 83.81 107 GLU A C 1
ATOM 863 O O . GLU A 1 107 ? -4.577 16.778 5.460 1.00 83.81 107 GLU A O 1
ATOM 868 N N . LYS A 1 108 ? -3.066 17.917 4.256 1.00 86.44 108 LYS A N 1
ATOM 869 C CA . LYS A 1 108 ? -4.034 18.574 3.363 1.00 86.44 108 LYS A CA 1
ATOM 870 C C . LYS A 1 108 ? -4.751 17.605 2.427 1.00 86.44 108 LYS A C 1
ATOM 872 O O . LYS A 1 108 ? -5.821 17.931 1.935 1.00 86.44 108 LYS A O 1
ATOM 877 N N . GLU A 1 109 ? -4.150 16.454 2.145 1.00 87.19 109 GLU A N 1
ATOM 878 C CA . GLU A 1 109 ? -4.711 15.444 1.252 1.00 87.19 109 GLU A CA 1
ATOM 879 C C . GLU A 1 109 ? -5.459 14.348 2.013 1.00 87.19 109 GLU A C 1
ATOM 881 O O . GLU A 1 109 ? -6.183 13.584 1.378 1.00 87.19 109 GLU A O 1
ATOM 886 N N . GLN A 1 110 ? -5.305 14.262 3.343 1.00 85.06 110 GLN A N 1
ATOM 887 C CA . GLN A 1 110 ? -5.860 13.178 4.165 1.00 85.06 110 GLN A CA 1
ATOM 888 C C . GLN A 1 110 ? -7.383 13.053 4.043 1.00 85.06 110 GLN A C 1
ATOM 890 O O . GLN A 1 110 ? -7.899 11.945 4.120 1.00 85.06 110 GLN A O 1
ATOM 895 N N . GLU A 1 111 ? -8.099 14.145 3.755 1.00 87.25 111 GLU A N 1
ATOM 896 C CA . GLU A 1 111 ? -9.549 14.118 3.504 1.00 87.25 111 GLU A CA 1
ATOM 897 C C . GLU A 1 111 ? -9.960 13.232 2.314 1.00 87.25 111 GLU A C 1
ATOM 899 O O . GLU A 1 111 ? -11.090 12.750 2.264 1.00 87.25 111 GLU A O 1
ATOM 904 N N . ASN A 1 112 ? -9.041 12.970 1.379 1.00 89.50 112 ASN A N 1
ATOM 905 C CA . ASN A 1 112 ? -9.276 12.102 0.223 1.00 89.50 112 ASN A CA 1
ATOM 906 C C . ASN A 1 112 ? -9.061 10.612 0.530 1.00 89.50 112 ASN A C 1
ATOM 908 O O . ASN A 1 112 ? -9.318 9.770 -0.331 1.00 89.50 112 ASN A O 1
ATOM 912 N N . TYR A 1 113 ? -8.569 10.280 1.725 1.00 92.56 113 TYR A N 1
ATOM 913 C CA . TYR A 1 113 ? -8.214 8.922 2.123 1.00 92.56 113 TYR A CA 1
ATOM 914 C C . TYR A 1 113 ? -9.046 8.528 3.339 1.00 92.56 113 TYR A C 1
ATOM 916 O O . TYR A 1 113 ? -8.667 8.828 4.466 1.00 92.56 113 TYR A O 1
ATOM 924 N N . PRO A 1 114 ? -10.194 7.874 3.131 1.00 93.62 114 PRO A N 1
ATOM 925 C CA . PRO A 1 114 ? -11.132 7.630 4.209 1.00 93.62 114 PRO A CA 1
ATOM 926 C C . PRO A 1 114 ? -10.690 6.436 5.080 1.00 93.62 114 PRO A C 1
ATOM 928 O O . PRO A 1 114 ? -9.874 5.598 4.674 1.00 93.62 114 PRO A O 1
ATOM 931 N N . ILE A 1 115 ? -11.222 6.352 6.304 1.00 94.75 115 ILE A N 1
ATOM 932 C CA . ILE A 1 115 ? -10.820 5.367 7.329 1.00 94.75 115 ILE A CA 1
ATOM 933 C C . ILE A 1 115 ? -11.074 3.909 6.909 1.00 94.75 115 ILE A C 1
ATOM 935 O O . ILE A 1 115 ? -10.451 2.967 7.412 1.00 94.75 115 ILE A O 1
ATOM 939 N N . GLU A 1 116 ? -11.957 3.715 5.935 1.00 94.56 116 GLU A N 1
ATOM 940 C CA . GLU A 1 116 ? -12.255 2.464 5.255 1.00 94.56 116 GLU A CA 1
ATOM 941 C C . GLU A 1 116 ? -10.992 1.828 4.663 1.00 94.56 116 GLU A C 1
ATOM 943 O O . GLU A 1 116 ? -10.874 0.605 4.709 1.00 94.56 116 GLU A O 1
ATOM 948 N N . ILE A 1 117 ? -10.004 2.623 4.224 1.00 95.00 117 ILE A N 1
ATOM 949 C CA . ILE A 1 117 ? -8.708 2.103 3.754 1.00 95.00 117 ILE A CA 1
ATOM 950 C C . ILE A 1 117 ? -8.023 1.287 4.853 1.00 95.00 117 ILE A C 1
ATOM 952 O O . ILE A 1 117 ? -7.562 0.166 4.631 1.00 95.00 117 ILE A O 1
ATOM 956 N N . SER A 1 118 ? -7.978 1.831 6.069 1.00 96.06 118 SER A N 1
ATOM 957 C CA . SER A 1 118 ? -7.381 1.147 7.216 1.00 96.06 118 SER A CA 1
ATOM 958 C C . SER A 1 118 ? -8.185 -0.077 7.626 1.00 96.06 118 SER A C 1
ATOM 960 O O . SER A 1 118 ? -7.606 -1.119 7.921 1.00 96.06 118 SER A O 1
ATOM 962 N N . THR A 1 119 ? -9.512 0.032 7.608 1.00 95.19 119 THR A N 1
ATOM 963 C CA . THR A 1 119 ? -10.419 -1.072 7.945 1.00 95.19 119 THR A CA 1
ATOM 964 C C . THR A 1 119 ? -10.219 -2.253 6.996 1.00 95.19 119 THR A C 1
ATOM 966 O O . THR A 1 119 ? -10.038 -3.392 7.432 1.00 95.19 119 THR A O 1
ATOM 969 N N . GLN A 1 120 ? -10.178 -1.980 5.693 1.00 94.50 120 GLN A N 1
ATOM 970 C CA . GLN A 1 120 ? -9.954 -2.986 4.668 1.00 94.50 120 GLN A CA 1
ATOM 971 C C . GLN A 1 120 ? -8.562 -3.608 4.770 1.00 94.50 120 GLN A C 1
ATOM 973 O O . GLN A 1 120 ? -8.456 -4.835 4.780 1.00 94.50 120 GLN A O 1
ATOM 978 N N . LEU A 1 121 ? -7.514 -2.791 4.925 1.00 95.00 121 LEU A N 1
ATOM 979 C CA . LEU A 1 121 ? -6.152 -3.279 5.143 1.00 95.00 121 LEU A CA 1
ATOM 980 C C . LEU A 1 121 ? -6.099 -4.252 6.328 1.00 95.00 121 LEU A C 1
ATOM 982 O O . LEU A 1 121 ? -5.533 -5.339 6.219 1.00 95.00 121 LEU A O 1
ATOM 986 N N . ILE A 1 122 ? -6.705 -3.883 7.459 1.00 95.50 122 ILE A N 1
ATOM 987 C CA . ILE A 1 122 ? -6.735 -4.739 8.644 1.00 95.50 122 ILE A CA 1
ATOM 988 C C . ILE A 1 122 ? -7.454 -6.058 8.334 1.00 95.50 122 ILE A C 1
ATOM 990 O O . ILE A 1 122 ? -6.918 -7.126 8.633 1.00 95.50 122 ILE A O 1
ATOM 994 N N . HIS A 1 123 ? -8.623 -6.018 7.690 1.00 93.81 123 HIS A N 1
ATOM 995 C CA . HIS A 1 123 ? -9.346 -7.231 7.304 1.00 93.81 123 HIS A CA 1
ATOM 996 C C . HIS A 1 123 ? -8.546 -8.135 6.359 1.00 93.81 123 HIS A C 1
ATOM 998 O O . HIS A 1 123 ? -8.543 -9.354 6.540 1.00 93.81 123 HIS A O 1
ATOM 1004 N N . GLU A 1 124 ? -7.856 -7.571 5.370 1.00 92.12 124 GLU A N 1
ATOM 1005 C CA . GLU A 1 124 ? -6.997 -8.320 4.450 1.00 92.12 124 GLU A CA 1
ATOM 1006 C C . GLU A 1 124 ? -5.854 -9.020 5.197 1.00 92.12 124 GLU A C 1
ATOM 1008 O O . GLU A 1 124 ? -5.601 -10.207 4.975 1.00 92.12 124 GLU A O 1
ATOM 1013 N N . LYS A 1 125 ? -5.200 -8.326 6.137 1.00 92.94 125 LYS A N 1
ATOM 1014 C CA . LYS A 1 125 ? -4.069 -8.882 6.898 1.00 92.94 125 LYS A CA 1
ATOM 1015 C C . LYS A 1 125 ? -4.483 -9.860 7.999 1.00 92.94 125 LYS A C 1
ATOM 1017 O O . LYS A 1 125 ? -3.718 -10.777 8.315 1.00 92.94 125 LYS A O 1
ATOM 1022 N N . LEU A 1 126 ? -5.693 -9.716 8.539 1.00 93.06 126 LEU A N 1
ATOM 1023 C CA . LEU A 1 126 ? -6.312 -10.716 9.412 1.00 93.06 126 LEU A CA 1
ATOM 1024 C C . LEU A 1 126 ? -6.608 -12.004 8.639 1.00 93.06 126 LEU A C 1
ATOM 1026 O O . LEU A 1 126 ? -6.249 -13.083 9.099 1.00 93.06 126 LEU A O 1
ATOM 1030 N N . LYS A 1 127 ? -7.182 -11.906 7.430 1.00 90.56 127 LYS A N 1
ATOM 1031 C CA . LYS A 1 127 ? -7.429 -13.077 6.566 1.00 90.56 127 LYS A CA 1
ATOM 1032 C C . LYS A 1 127 ? -6.143 -13.822 6.209 1.00 90.56 127 LYS A C 1
ATOM 1034 O O . LYS A 1 127 ? -6.174 -15.042 6.084 1.00 90.56 127 LYS A O 1
ATOM 1039 N N . SER A 1 128 ? -5.022 -13.114 6.060 1.00 87.62 128 SER A N 1
ATOM 1040 C CA . SER A 1 128 ? -3.719 -13.746 5.825 1.00 87.62 128 SER A CA 1
ATOM 1041 C C . SER A 1 128 ? -3.055 -14.310 7.090 1.00 87.62 128 SER A C 1
ATOM 1043 O O . SER A 1 128 ? -2.028 -14.968 6.967 1.00 87.62 128 SER A O 1
ATOM 1045 N N . GLY A 1 129 ? -3.591 -14.044 8.289 1.00 84.62 129 GLY A N 1
ATOM 1046 C CA . GLY A 1 129 ? -3.012 -14.482 9.568 1.00 84.62 129 GLY A CA 1
ATOM 1047 C C . GLY A 1 129 ? -1.702 -13.776 9.938 1.00 84.62 129 GLY A C 1
ATOM 1048 O O . GLY A 1 129 ? -0.870 -14.345 10.635 1.00 84.62 129 GLY A O 1
ATOM 1049 N N . VAL A 1 130 ? -1.474 -12.567 9.410 1.00 82.69 130 VAL A N 1
ATOM 1050 C CA . VAL A 1 130 ? -0.205 -11.831 9.579 1.00 82.69 130 VAL A CA 1
ATOM 1051 C C . VAL A 1 130 ? -0.358 -10.658 10.552 1.00 82.69 130 VAL A C 1
ATOM 1053 O O . VAL A 1 130 ? 0.645 -10.128 11.016 1.00 82.69 130 VAL A O 1
ATOM 1056 N N . PHE A 1 131 ? -1.588 -10.249 10.892 1.00 90.75 131 PHE A N 1
ATOM 1057 C CA . PHE A 1 131 ? -1.858 -9.050 11.696 1.00 90.75 131 PHE A CA 1
ATOM 1058 C C . PHE A 1 131 ? -2.931 -9.248 12.781 1.00 90.75 131 PHE A C 1
ATOM 1060 O O . PHE A 1 131 ? -3.949 -8.563 12.797 1.00 90.75 131 PHE A O 1
ATOM 1067 N N . ASP A 1 132 ? -2.696 -10.169 13.718 1.00 88.19 132 ASP A N 1
ATOM 1068 C CA . ASP A 1 132 ? -3.677 -10.577 14.746 1.00 88.19 132 ASP A CA 1
ATOM 1069 C C . ASP A 1 132 ? -4.181 -9.438 15.651 1.00 88.19 132 ASP A C 1
ATOM 1071 O O . ASP A 1 132 ? -5.332 -9.434 16.084 1.00 88.19 132 ASP A O 1
ATOM 1075 N N . VAL A 1 133 ? -3.344 -8.426 15.915 1.00 92.94 133 VAL A N 1
ATOM 1076 C CA . VAL A 1 133 ? -3.750 -7.234 16.687 1.00 92.94 133 VAL A CA 1
ATOM 1077 C C . VAL A 1 133 ? -4.850 -6.431 15.979 1.00 92.94 133 VAL A C 1
ATOM 1079 O O . VAL A 1 133 ? -5.575 -5.676 16.623 1.00 92.94 133 VAL A O 1
ATOM 1082 N N . GLY A 1 134 ? -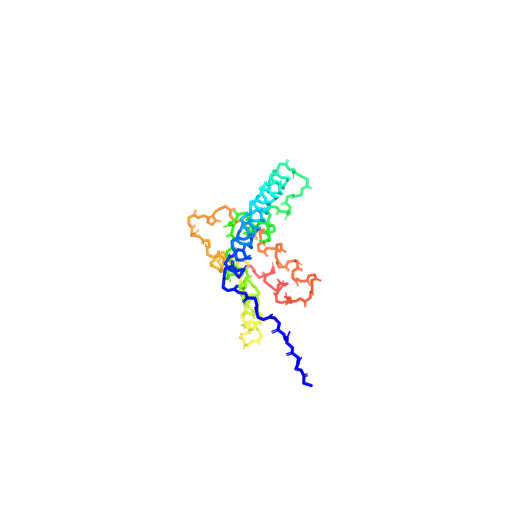5.029 -6.636 14.673 1.00 92.25 134 GLY A N 1
ATOM 1083 C CA . GLY A 1 134 ? -6.039 -5.976 13.861 1.00 92.25 134 GLY A CA 1
ATOM 1084 C C . GLY A 1 134 ? -7.457 -6.093 14.419 1.00 92.25 134 GLY A C 1
ATOM 1085 O O . GLY A 1 134 ? -8.171 -5.097 14.466 1.00 92.25 134 GLY A O 1
ATOM 1086 N N . GLU A 1 135 ? -7.853 -7.265 14.923 1.00 92.62 135 GLU A N 1
ATOM 1087 C CA . GLU A 1 135 ? -9.196 -7.463 15.488 1.00 92.62 135 GLU A CA 1
ATOM 1088 C C . GLU A 1 135 ? -9.418 -6.587 16.728 1.00 92.62 135 GLU A C 1
ATOM 1090 O O . GLU A 1 135 ? -10.508 -6.063 16.952 1.00 92.62 135 GLU A O 1
ATOM 1095 N N . LYS A 1 136 ? -8.365 -6.368 17.518 1.00 93.06 136 LYS A N 1
ATOM 1096 C CA . LYS A 1 136 ? -8.427 -5.498 18.694 1.00 93.06 136 LYS A CA 1
ATOM 1097 C C . LYS A 1 136 ? -8.566 -4.040 18.285 1.00 93.06 136 LYS A C 1
ATOM 1099 O O . LYS A 1 136 ? -9.375 -3.342 18.875 1.00 93.06 136 LYS A O 1
ATOM 1104 N N . ILE A 1 137 ? -7.832 -3.606 17.260 1.00 94.31 137 ILE A N 1
ATOM 1105 C CA . ILE A 1 137 ? -7.892 -2.231 16.740 1.00 94.31 137 ILE A CA 1
ATOM 1106 C C . ILE A 1 137 ? -9.292 -1.914 16.201 1.00 94.31 137 ILE A C 1
ATOM 1108 O O . ILE A 1 137 ? -9.831 -0.855 16.505 1.00 94.31 137 ILE A O 1
ATOM 1112 N N . LEU A 1 138 ? -9.912 -2.843 15.462 1.00 93.56 138 LEU A N 1
ATOM 1113 C CA . LEU A 1 138 ? -11.267 -2.665 14.920 1.00 93.56 138 LEU A CA 1
ATOM 1114 C C . LEU A 1 138 ? -12.342 -2.507 16.007 1.00 93.56 138 LEU A C 1
ATOM 1116 O O . LEU A 1 138 ? -13.360 -1.863 15.774 1.00 93.56 138 LEU A O 1
ATOM 1120 N N . ASN A 1 139 ? -12.113 -3.083 17.188 1.00 90.44 139 ASN A N 1
ATOM 1121 C CA . ASN A 1 139 ? -13.048 -3.058 18.313 1.00 90.44 139 ASN A CA 1
ATOM 1122 C C . ASN A 1 139 ? -12.701 -2.000 19.380 1.00 90.44 139 ASN A C 1
ATOM 1124 O O . ASN A 1 139 ? -13.414 -1.883 20.375 1.00 90.44 139 ASN A O 1
ATOM 1128 N N . ASN A 1 140 ? -11.609 -1.251 19.198 1.00 83.19 140 ASN A N 1
ATOM 1129 C CA . ASN A 1 140 ? -11.102 -0.268 20.153 1.00 83.19 140 ASN A CA 1
ATOM 1130 C C . ASN A 1 140 ? -11.492 1.148 19.695 1.00 83.19 140 ASN A C 1
ATOM 1132 O O . ASN A 1 140 ? -10.830 1.725 18.825 1.00 83.19 140 ASN A O 1
ATOM 1136 N N . GLN A 1 141 ? -12.604 1.654 20.243 1.00 65.62 141 GLN A N 1
ATOM 1137 C CA . GLN A 1 141 ? -13.171 2.976 19.940 1.00 65.62 141 GLN A CA 1
ATOM 1138 C C . GLN A 1 141 ? -12.567 4.074 20.814 1.00 65.62 141 GLN A C 1
ATOM 1140 O O . GLN A 1 141 ? -12.567 3.903 22.053 1.00 65.62 141 GLN A O 1
#

Secondary structure (DSSP, 8-state):
------PPPHHHHHHHHHHHHHHHHHHHHHHHHHHHHHHHHHHH-TT-HHHHT-HHHHHHHTT--HHHHHHHHHHHHHHHHHHHHH-----HHHHHHHHHHHTT--GGGGGGS-THHHHHHHHHHHHTTS-TTHHHHHT--

pLDDT: mean 88.02, std 10.89, range [43.44, 96.56]

Radius of gyration: 22.21 Å; chains: 1; bounding box: 65×43×55 Å